Protein AF-A0A4D6KXF4-F1 (afdb_monomer_lite)

Radius of gyration: 44.68 Å; chains: 1; bounding box: 87×18×119 Å

Foldseek 3Di:
DVVVVVVVVVVVVVVVVVVVVVVVVVVVVVVVVVVVVVVVVVVVVVVVVVVVVVVVVVVVVVVVVVVVVVVVVVVVVVVVVVLVVVQVVVVVVCCVVPVPDDCVVPDSQFDADPNDTDHD

Sequence (120 aa):
MEKDRAAELALTKAQLSAAKEEVARLSSEIDGLQGLKAKLKERGERITQLVAELQKVKEEFAEKEKSWLALEEKLANKVASTYGVGFEAALEQVRLLCPTADVSAADARKIIHDGRLVEE

Structure (mmCIF, N/CA/C/O backbone):
data_AF-A0A4D6KXF4-F1
#
_entry.id   AF-A0A4D6KXF4-F1
#
loop_
_atom_site.group_PDB
_atom_site.id
_atom_site.type_symbol
_atom_site.label_atom_id
_atom_site.label_alt_id
_atom_site.label_comp_id
_atom_site.label_asym_id
_atom_site.label_entity_id
_atom_site.label_seq_id
_atom_site.pdbx_PDB_ins_code
_atom_site.Cartn_x
_atom_site.Cartn_y
_atom_site.Cartn_z
_atom_site.occupancy
_atom_site.B_iso_or_equiv
_atom_site.auth_seq_id
_atom_site.auth_comp_id
_atom_site.auth_asym_id
_atom_site.auth_atom_id
_atom_site.pdbx_PDB_model_num
ATOM 1 N N . MET A 1 1 ? 43.286 -2.021 -71.484 1.00 63.75 1 MET A N 1
ATOM 2 C CA . MET A 1 1 ? 44.268 -1.431 -70.542 1.00 63.75 1 MET A CA 1
ATOM 3 C C . MET A 1 1 ? 43.731 -0.157 -69.885 1.00 63.75 1 MET A C 1
ATOM 5 O O . MET A 1 1 ? 43.367 -0.236 -68.724 1.00 63.75 1 MET A O 1
ATOM 9 N N . GLU A 1 2 ? 43.619 0.998 -70.560 1.00 75.50 2 GLU A N 1
ATOM 10 C CA . GLU A 1 2 ? 43.099 2.226 -69.902 1.00 75.50 2 GLU A CA 1
ATOM 11 C C . GLU A 1 2 ? 41.593 2.188 -69.601 1.00 75.50 2 GLU A C 1
ATOM 13 O O . GLU A 1 2 ? 41.165 2.594 -68.523 1.00 75.50 2 GLU A O 1
ATOM 18 N N . LYS A 1 3 ? 40.789 1.646 -70.524 1.00 78.50 3 LYS A N 1
ATOM 19 C CA . LYS A 1 3 ? 39.333 1.513 -70.352 1.00 78.50 3 LYS A CA 1
ATOM 20 C C . LYS A 1 3 ? 38.958 0.604 -69.173 1.00 78.50 3 LYS A C 1
ATOM 22 O O . LYS A 1 3 ? 38.020 0.910 -68.445 1.00 78.50 3 LYS A O 1
ATOM 27 N N . ASP A 1 4 ? 39.726 -0.462 -68.961 1.00 84.19 4 ASP A N 1
ATOM 28 C CA . ASP A 1 4 ? 39.502 -1.418 -67.869 1.00 84.19 4 ASP A CA 1
ATOM 29 C C . ASP A 1 4 ? 39.835 -0.785 -66.508 1.00 84.19 4 ASP A C 1
ATOM 31 O O . ASP A 1 4 ? 39.050 -0.889 -65.570 1.00 84.19 4 ASP A O 1
ATOM 35 N N . ARG A 1 5 ? 40.921 0.002 -66.430 1.00 87.62 5 ARG A N 1
ATOM 36 C CA . ARG A 1 5 ? 41.274 0.780 -65.226 1.00 87.62 5 ARG A CA 1
ATOM 37 C C . ARG A 1 5 ? 40.220 1.830 -64.869 1.00 87.62 5 ARG A C 1
ATOM 39 O O . ARG A 1 5 ? 39.937 2.045 -63.694 1.00 87.62 5 ARG A O 1
ATOM 46 N N . ALA A 1 6 ? 39.629 2.487 -65.868 1.00 89.38 6 ALA A N 1
ATOM 47 C CA . ALA A 1 6 ? 38.557 3.455 -65.639 1.00 89.38 6 ALA A CA 1
ATOM 48 C C . ALA A 1 6 ? 37.282 2.785 -65.090 1.00 89.38 6 ALA A C 1
ATOM 50 O O . ALA A 1 6 ? 36.625 3.348 -64.213 1.00 89.38 6 ALA A O 1
ATOM 51 N N . ALA A 1 7 ? 36.958 1.578 -65.564 1.00 90.88 7 ALA A N 1
ATOM 52 C CA . ALA A 1 7 ? 35.825 0.799 -65.069 1.00 90.88 7 ALA A CA 1
ATOM 53 C C . ALA A 1 7 ? 36.036 0.327 -63.618 1.00 90.88 7 ALA A C 1
ATOM 55 O O . ALA A 1 7 ? 35.133 0.466 -62.793 1.00 90.88 7 ALA A O 1
ATOM 56 N N . GLU A 1 8 ? 37.236 -0.149 -63.274 1.00 93.56 8 GLU A N 1
ATOM 57 C CA . GLU A 1 8 ? 37.594 -0.518 -61.896 1.00 93.56 8 GLU A CA 1
ATOM 58 C C . GLU A 1 8 ? 37.551 0.685 -60.942 1.00 93.56 8 GLU A C 1
ATOM 60 O O . GLU A 1 8 ? 37.016 0.597 -59.832 1.00 93.56 8 GLU A O 1
ATOM 65 N N . LEU A 1 9 ? 38.048 1.847 -61.377 1.00 93.62 9 LEU A N 1
ATOM 66 C CA . LEU A 1 9 ? 37.986 3.077 -60.586 1.00 93.62 9 LEU A CA 1
ATOM 67 C C . LEU A 1 9 ? 36.536 3.541 -60.357 1.00 93.62 9 LEU A C 1
ATOM 69 O O . LEU A 1 9 ? 36.186 3.989 -59.265 1.00 93.62 9 LEU A O 1
ATOM 73 N N . ALA A 1 10 ? 35.673 3.423 -61.368 1.00 93.69 10 ALA A N 1
ATOM 74 C CA . ALA A 1 10 ? 34.256 3.756 -61.236 1.00 93.69 10 ALA A CA 1
ATOM 75 C C . ALA A 1 10 ? 33.533 2.807 -60.265 1.00 93.69 10 ALA A C 1
ATOM 77 O O . ALA A 1 10 ? 32.774 3.268 -59.409 1.00 93.69 10 ALA A O 1
ATOM 78 N N . LEU A 1 11 ? 33.811 1.502 -60.349 1.00 95.06 11 LEU A N 1
ATOM 79 C CA . LEU A 1 11 ? 33.242 0.491 -59.458 1.00 95.06 11 LEU A CA 1
ATOM 80 C C . LEU A 1 11 ? 33.661 0.717 -58.000 1.00 95.06 11 LEU A C 1
ATOM 82 O O . LEU A 1 11 ? 32.810 0.758 -57.114 1.00 95.06 11 LEU A O 1
ATOM 86 N N . THR A 1 12 ? 34.955 0.926 -57.752 1.00 95.69 12 THR A N 1
ATOM 87 C CA . THR A 1 12 ? 35.475 1.188 -56.399 1.00 95.69 12 THR A CA 1
ATOM 88 C C . THR A 1 12 ? 34.917 2.483 -55.812 1.00 95.69 12 THR A C 1
ATOM 90 O O . THR A 1 12 ? 34.580 2.530 -54.629 1.00 95.69 12 THR A O 1
ATOM 93 N N . LYS A 1 13 ? 34.730 3.526 -56.630 1.00 95.75 13 LYS A N 1
ATOM 94 C CA . LYS A 1 13 ? 34.088 4.775 -56.198 1.00 95.75 13 LYS A CA 1
ATOM 95 C C . LYS A 1 13 ? 32.618 4.573 -55.818 1.00 95.75 13 LYS A C 1
ATOM 97 O O . LYS A 1 13 ? 32.179 5.131 -54.813 1.00 95.75 13 LYS A O 1
ATOM 102 N N . ALA A 1 14 ? 31.872 3.773 -56.581 1.00 96.31 14 ALA A N 1
ATOM 103 C CA . ALA A 1 14 ? 30.483 3.440 -56.264 1.00 96.31 14 ALA A CA 1
ATOM 104 C C . ALA A 1 14 ? 30.379 2.626 -54.964 1.00 96.31 14 ALA A C 1
ATOM 106 O O . ALA A 1 14 ? 29.585 2.965 -54.088 1.00 96.31 14 ALA A O 1
ATOM 107 N N . GLN A 1 15 ? 31.240 1.618 -54.795 1.00 97.00 15 GLN A N 1
ATOM 108 C CA . GLN A 1 15 ? 31.323 0.823 -53.565 1.00 97.00 15 GLN A CA 1
ATOM 109 C C . GLN A 1 15 ? 31.676 1.684 -52.347 1.00 97.00 15 GLN A C 1
ATOM 111 O O . GLN A 1 15 ? 31.056 1.545 -51.296 1.00 97.00 15 GLN A O 1
ATOM 116 N N . LEU A 1 16 ? 32.624 2.616 -52.490 1.00 96.62 16 LEU A N 1
ATOM 117 C CA . LEU A 1 16 ? 32.981 3.551 -51.425 1.00 96.62 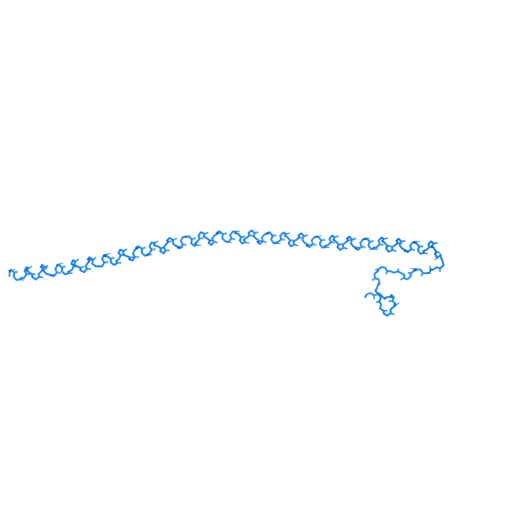16 LEU A CA 1
ATOM 118 C C . LEU A 1 16 ? 31.815 4.479 -51.054 1.00 96.62 16 LEU A C 1
ATOM 120 O O . LEU A 1 16 ? 31.644 4.787 -49.877 1.00 96.62 16 LEU A O 1
ATOM 124 N N . SER A 1 17 ? 31.021 4.930 -52.032 1.00 96.88 17 SER A N 1
ATOM 125 C CA . SER A 1 17 ? 29.826 5.744 -51.771 1.00 96.88 17 SER A CA 1
ATOM 126 C C . SER A 1 17 ? 28.785 4.962 -50.972 1.00 96.88 17 SER A C 1
ATOM 128 O O . SER A 1 17 ? 28.355 5.427 -49.920 1.00 96.88 17 SER A O 1
ATOM 130 N N . ALA A 1 18 ? 28.460 3.742 -51.411 1.00 97.44 18 ALA A N 1
ATOM 131 C CA . ALA A 1 18 ? 27.505 2.875 -50.723 1.00 97.44 18 ALA A CA 1
ATOM 132 C C . ALA A 1 18 ? 27.962 2.531 -49.295 1.00 97.44 18 ALA A C 1
ATOM 134 O O . ALA A 1 18 ? 27.178 2.599 -48.352 1.00 97.44 18 ALA A O 1
ATOM 135 N N . ALA A 1 19 ? 29.252 2.232 -49.109 1.00 97.50 19 ALA A N 1
ATOM 136 C CA . ALA A 1 19 ? 29.810 1.969 -47.786 1.00 97.50 19 ALA A CA 1
ATOM 137 C C . ALA A 1 19 ? 29.709 3.191 -46.856 1.00 97.50 19 ALA A C 1
ATOM 139 O O . ALA A 1 19 ? 29.426 3.037 -45.672 1.00 97.50 19 ALA A O 1
ATOM 140 N N . LYS A 1 20 ? 29.911 4.411 -47.373 1.00 97.56 20 LYS A N 1
ATOM 141 C CA . LYS A 1 20 ? 29.765 5.645 -46.581 1.00 97.56 20 LYS A CA 1
ATOM 142 C C . LYS A 1 20 ? 28.322 5.890 -46.147 1.00 97.56 20 LYS A C 1
ATOM 144 O O . LYS A 1 20 ? 28.104 6.286 -45.005 1.00 97.56 20 LYS A O 1
ATOM 149 N N . GLU A 1 21 ? 27.362 5.657 -47.037 1.00 97.94 21 GLU A N 1
ATOM 150 C CA . GLU A 1 21 ? 25.934 5.774 -46.721 1.00 97.94 21 GLU A CA 1
ATOM 151 C C . GLU A 1 21 ? 25.520 4.763 -45.647 1.00 97.94 21 GLU A C 1
ATOM 153 O O . GLU A 1 21 ? 24.856 5.128 -44.678 1.00 97.94 21 GLU A O 1
ATOM 158 N N . GLU A 1 22 ? 25.990 3.521 -45.759 1.00 97.75 22 GLU A N 1
ATOM 159 C CA . GLU A 1 22 ? 25.702 2.479 -44.775 1.00 97.75 22 GLU A CA 1
ATOM 160 C C . GLU A 1 22 ? 26.343 2.769 -43.412 1.00 97.75 22 GLU A C 1
ATOM 162 O O . GLU A 1 22 ? 25.701 2.595 -42.377 1.00 97.75 22 GLU A O 1
ATOM 167 N N . VAL A 1 23 ? 27.577 3.288 -43.387 1.00 98.12 23 VAL A N 1
ATOM 168 C CA . VAL A 1 23 ? 28.213 3.751 -42.143 1.00 98.12 23 VAL A CA 1
ATOM 169 C C . VAL A 1 23 ? 27.389 4.865 -41.499 1.00 98.12 23 VAL A C 1
ATOM 171 O O . VAL A 1 23 ? 27.127 4.796 -40.303 1.00 98.12 23 VAL A O 1
ATOM 174 N N . ALA A 1 24 ? 26.928 5.854 -42.270 1.00 98.00 24 ALA A N 1
ATOM 175 C CA . ALA A 1 24 ? 26.092 6.930 -41.738 1.00 98.00 24 ALA A CA 1
ATOM 176 C C . ALA A 1 24 ? 24.760 6.402 -41.172 1.00 98.00 24 ALA A C 1
ATOM 178 O O . ALA A 1 24 ? 24.338 6.818 -40.090 1.00 98.00 24 ALA A O 1
ATOM 179 N N . ARG A 1 25 ? 24.127 5.446 -41.865 1.00 98.31 25 ARG A N 1
ATOM 180 C CA . ARG A 1 25 ? 22.899 4.785 -41.409 1.00 98.31 25 ARG A CA 1
ATOM 181 C C . ARG A 1 25 ? 23.117 4.040 -40.091 1.00 98.31 25 ARG A C 1
ATOM 183 O O . ARG A 1 25 ? 22.368 4.253 -39.140 1.00 98.31 25 ARG A O 1
ATOM 190 N N . LEU A 1 26 ? 24.154 3.205 -40.023 1.00 98.19 26 LEU A N 1
ATOM 191 C CA . LEU A 1 26 ? 24.490 2.429 -38.830 1.00 98.19 26 LEU A CA 1
ATOM 192 C C . LEU A 1 26 ? 24.891 3.327 -37.656 1.00 98.19 26 LEU A C 1
ATOM 194 O O . LEU A 1 26 ? 24.496 3.050 -36.527 1.00 98.19 26 LEU A O 1
ATOM 198 N N . SER A 1 27 ? 25.614 4.424 -37.897 1.00 98.12 27 SER A N 1
ATOM 199 C CA . SER A 1 27 ? 25.918 5.416 -36.858 1.00 98.12 27 SER A CA 1
ATOM 200 C C . SER A 1 27 ? 24.642 6.012 -36.261 1.00 98.12 27 SER A C 1
ATOM 202 O O . SER A 1 27 ? 24.494 6.024 -35.042 1.00 98.12 27 SER A O 1
ATOM 204 N N . SER A 1 28 ? 23.677 6.408 -37.099 1.00 97.69 28 SER A N 1
ATOM 205 C CA . SER A 1 28 ? 22.390 6.917 -36.609 1.00 97.69 28 SER A CA 1
ATOM 206 C C . SER A 1 28 ? 21.596 5.864 -35.828 1.00 97.69 28 SER A C 1
ATOM 208 O O . SER A 1 28 ? 20.906 6.202 -34.865 1.00 97.69 28 SER A O 1
ATOM 210 N N . GLU A 1 29 ? 21.661 4.597 -36.238 1.00 98.25 29 GLU A N 1
ATOM 211 C CA . GLU A 1 29 ? 20.993 3.494 -35.543 1.00 98.25 29 GLU A CA 1
ATOM 212 C C . GLU A 1 29 ? 21.633 3.228 -34.170 1.00 98.25 29 GLU A C 1
ATOM 214 O O . GLU A 1 29 ? 20.921 3.071 -33.175 1.00 98.25 29 GLU A O 1
ATOM 219 N N . ILE A 1 30 ? 22.967 3.268 -34.086 1.00 98.31 30 ILE A N 1
ATOM 220 C CA . ILE A 1 30 ? 23.718 3.156 -32.829 1.00 98.31 30 ILE A CA 1
ATOM 221 C C . ILE A 1 30 ? 23.323 4.273 -31.859 1.00 98.31 30 ILE A C 1
ATOM 223 O O . ILE A 1 30 ? 23.035 3.982 -30.696 1.00 98.31 30 ILE A O 1
ATOM 227 N N . ASP A 1 31 ? 23.251 5.521 -32.323 1.00 98.12 31 ASP A N 1
ATOM 228 C CA . ASP A 1 31 ? 22.844 6.656 -31.487 1.00 98.12 31 ASP A CA 1
ATOM 229 C C . ASP A 1 31 ? 21.409 6.475 -30.959 1.00 98.12 31 ASP A C 1
ATOM 231 O O . ASP A 1 31 ? 21.129 6.685 -29.772 1.00 98.12 31 ASP A O 1
ATOM 235 N N . GLY A 1 32 ? 20.500 5.987 -31.811 1.00 98.38 32 GLY A N 1
ATOM 236 C CA . GLY A 1 32 ? 19.132 5.642 -31.421 1.00 98.38 32 GLY A CA 1
ATOM 237 C C . GLY A 1 32 ? 19.077 4.558 -30.338 1.00 98.38 32 GLY A C 1
ATOM 238 O O . GLY A 1 32 ? 18.377 4.710 -29.330 1.00 98.38 32 GLY A O 1
ATOM 239 N N . LEU A 1 33 ? 19.855 3.484 -30.499 1.00 98.38 33 LEU A N 1
ATOM 240 C CA . LEU A 1 33 ? 19.944 2.390 -29.528 1.00 98.38 33 LEU A CA 1
ATOM 241 C C . LEU A 1 33 ? 20.542 2.847 -28.192 1.00 98.38 33 LEU A C 1
ATOM 243 O O . LEU A 1 33 ? 20.063 2.438 -27.131 1.00 98.38 33 LEU A O 1
ATOM 247 N N . GLN A 1 34 ? 21.546 3.725 -28.214 1.00 98.38 34 GLN A N 1
ATOM 248 C CA . GLN A 1 34 ? 22.103 4.321 -26.998 1.00 98.38 34 GLN A CA 1
ATOM 249 C C . GLN A 1 34 ? 21.058 5.163 -26.254 1.00 98.38 34 GLN A C 1
ATOM 251 O O . GLN A 1 34 ? 20.930 5.042 -25.031 1.00 98.38 34 GLN A O 1
ATOM 256 N N . GLY A 1 35 ? 20.249 5.942 -26.980 1.00 98.44 35 GLY A N 1
ATOM 257 C CA . GLY A 1 35 ? 19.136 6.699 -26.404 1.00 98.44 35 GLY A CA 1
ATOM 258 C C . GLY A 1 35 ? 18.078 5.804 -25.748 1.00 98.44 35 GLY A C 1
ATOM 259 O O . GLY A 1 35 ? 17.615 6.087 -24.640 1.00 98.44 35 GLY A O 1
ATOM 260 N N . LEU A 1 36 ? 17.718 4.687 -26.388 1.00 98.31 36 LEU A N 1
ATOM 261 C CA . LEU A 1 36 ? 16.797 3.704 -25.806 1.00 98.31 36 LEU A CA 1
ATOM 262 C C . LEU A 1 36 ? 17.383 3.031 -24.560 1.00 98.31 36 LEU A C 1
ATOM 264 O O . LEU A 1 36 ? 16.678 2.878 -23.561 1.00 98.31 36 LEU A O 1
ATOM 268 N N . LYS A 1 37 ? 18.675 2.686 -24.579 1.00 98.38 37 LYS A N 1
ATOM 269 C CA . LYS A 1 37 ? 19.379 2.110 -23.426 1.00 98.38 37 LYS A CA 1
ATOM 270 C C . LYS A 1 37 ? 19.357 3.051 -22.218 1.00 98.38 37 LYS A C 1
ATOM 272 O O . LYS A 1 37 ? 19.113 2.595 -21.102 1.00 98.38 37 LYS A O 1
ATOM 277 N N . ALA A 1 38 ? 19.565 4.351 -22.433 1.00 98.44 38 ALA A N 1
ATOM 278 C CA . ALA A 1 38 ? 19.492 5.353 -21.370 1.00 98.44 38 ALA A CA 1
ATOM 279 C C . ALA A 1 38 ? 18.082 5.436 -20.760 1.00 98.44 38 ALA A C 1
ATOM 281 O O . ALA A 1 38 ? 17.932 5.332 -19.543 1.00 98.44 38 ALA A O 1
ATOM 282 N N . LYS A 1 39 ? 17.042 5.512 -21.603 1.00 98.44 39 LYS A N 1
ATOM 283 C CA . LYS A 1 39 ? 15.638 5.529 -21.152 1.00 98.44 39 LYS A CA 1
ATOM 284 C C . LYS A 1 39 ? 15.249 4.263 -20.391 1.00 98.44 39 LYS A C 1
ATOM 286 O O . LYS A 1 39 ? 14.487 4.334 -19.429 1.00 98.44 39 LYS A O 1
ATOM 291 N N . LEU A 1 40 ? 15.745 3.100 -20.814 1.00 98.44 40 LEU A N 1
ATOM 292 C CA . LEU A 1 40 ? 15.483 1.837 -20.125 1.00 98.44 40 LEU A CA 1
ATOM 293 C C . LEU A 1 40 ? 16.094 1.836 -18.719 1.00 98.44 40 LEU A C 1
ATOM 295 O O . LEU A 1 40 ? 15.435 1.410 -17.773 1.00 98.44 40 LEU A O 1
ATOM 299 N N . LYS A 1 41 ? 17.319 2.354 -18.579 1.00 98.44 41 LYS A N 1
ATOM 300 C CA . LYS A 1 41 ? 17.992 2.484 -17.283 1.00 98.44 41 LYS A CA 1
ATOM 301 C C . LYS A 1 41 ? 17.215 3.406 -16.339 1.00 98.44 41 LYS A C 1
ATOM 303 O O . LYS A 1 41 ? 16.889 2.991 -15.233 1.00 98.44 41 LYS A O 1
ATOM 308 N N . GLU A 1 42 ? 16.849 4.598 -16.808 1.00 98.50 42 GLU A N 1
ATOM 309 C CA . GLU A 1 42 ? 16.061 5.573 -16.038 1.00 98.50 42 GLU A CA 1
ATOM 310 C C . GLU A 1 42 ? 14.721 4.979 -15.575 1.00 98.50 42 GLU A C 1
ATOM 312 O O . GLU A 1 42 ? 14.343 5.076 -14.407 1.00 98.50 42 GLU A O 1
ATOM 317 N N . ARG A 1 43 ? 14.006 4.290 -16.474 1.00 98.38 43 ARG A N 1
ATOM 318 C CA . ARG A 1 43 ? 12.748 3.619 -16.122 1.00 98.38 43 ARG A CA 1
ATOM 319 C C . ARG A 1 43 ? 12.952 2.496 -15.108 1.00 98.38 43 ARG A C 1
ATOM 321 O O . ARG A 1 43 ? 12.119 2.348 -14.219 1.00 98.38 43 ARG A O 1
ATOM 328 N N . GLY A 1 44 ? 14.034 1.725 -15.214 1.00 98.56 44 GLY A N 1
ATOM 329 C CA . GLY A 1 44 ? 14.375 0.678 -14.247 1.00 98.56 44 GLY A CA 1
ATOM 330 C C . GLY A 1 44 ? 14.646 1.232 -12.845 1.00 98.56 44 GLY A C 1
ATOM 331 O O . GLY A 1 44 ? 14.138 0.700 -11.855 1.00 98.56 44 GLY A O 1
ATOM 33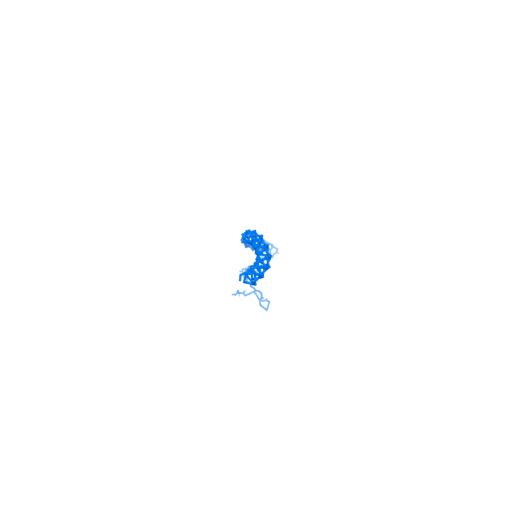2 N N . GLU A 1 45 ? 15.374 2.346 -12.756 1.00 98.50 45 GLU A N 1
ATOM 333 C CA . GLU A 1 45 ? 15.601 3.070 -11.500 1.00 98.50 45 GLU A CA 1
ATOM 334 C C . GLU A 1 45 ? 14.276 3.581 -10.916 1.00 98.50 45 GLU A C 1
ATOM 336 O O . GLU A 1 45 ? 13.984 3.354 -9.738 1.00 98.50 45 GLU A O 1
ATOM 341 N N . ARG A 1 46 ? 13.409 4.168 -11.754 1.00 98.50 46 ARG A N 1
ATOM 342 C CA . ARG A 1 46 ? 12.091 4.648 -11.321 1.00 98.50 46 ARG A CA 1
ATOM 343 C C . ARG A 1 46 ? 11.182 3.524 -10.825 1.00 98.50 46 ARG A C 1
ATOM 345 O O . ARG A 1 46 ? 10.496 3.707 -9.823 1.00 98.50 46 ARG A O 1
ATOM 352 N N . ILE A 1 47 ? 11.179 2.370 -11.492 1.00 98.62 47 ILE A N 1
ATOM 353 C CA . ILE A 1 47 ? 10.428 1.187 -11.048 1.00 98.62 47 ILE A CA 1
ATOM 354 C C . ILE A 1 47 ? 10.928 0.734 -9.676 1.00 98.62 47 ILE A C 1
ATOM 356 O O . ILE A 1 47 ? 10.120 0.495 -8.785 1.00 98.62 47 ILE A O 1
ATOM 360 N N . THR A 1 48 ? 12.246 0.666 -9.485 1.00 98.50 48 THR A N 1
ATOM 361 C CA . THR A 1 48 ? 12.846 0.251 -8.208 1.00 98.50 48 THR A CA 1
ATOM 362 C C . THR A 1 48 ? 12.436 1.189 -7.071 1.00 98.50 48 THR A C 1
ATOM 364 O O . THR A 1 48 ? 12.045 0.728 -5.999 1.00 98.50 48 THR A O 1
ATOM 367 N N . GLN A 1 49 ? 12.446 2.502 -7.322 1.00 98.50 49 GLN A N 1
ATOM 368 C CA . GLN A 1 49 ? 11.968 3.501 -6.367 1.00 98.50 49 GLN A CA 1
ATOM 369 C C . GLN A 1 49 ? 10.481 3.311 -6.032 1.00 98.50 49 GLN A C 1
ATOM 371 O O . GLN A 1 49 ? 10.118 3.265 -4.860 1.00 98.50 49 GLN A O 1
ATOM 376 N N . LEU A 1 50 ? 9.624 3.165 -7.046 1.00 98.62 50 LEU A N 1
ATOM 377 C CA . LEU A 1 50 ? 8.183 2.991 -6.845 1.00 98.62 50 LEU A CA 1
ATOM 378 C C . LEU A 1 50 ? 7.853 1.703 -6.083 1.00 98.62 50 LEU A C 1
ATOM 380 O O . LEU A 1 50 ? 6.949 1.703 -5.254 1.00 98.62 50 LEU A O 1
ATOM 384 N N . VAL A 1 51 ? 8.591 0.616 -6.323 1.00 98.62 51 VAL A N 1
ATOM 385 C CA . VAL A 1 51 ? 8.437 -0.638 -5.570 1.00 98.62 51 VAL A CA 1
ATOM 386 C C . VAL A 1 51 ? 8.760 -0.430 -4.089 1.00 98.62 51 VAL A C 1
ATOM 388 O O . VAL A 1 51 ? 8.008 -0.897 -3.234 1.00 98.62 51 VAL A O 1
ATOM 391 N N . ALA A 1 52 ? 9.832 0.302 -3.774 1.00 98.50 52 ALA A N 1
ATOM 392 C CA . ALA A 1 52 ? 10.188 0.616 -2.391 1.00 98.50 52 ALA A CA 1
ATOM 393 C C . ALA A 1 52 ? 9.135 1.510 -1.708 1.00 98.50 52 ALA A C 1
ATOM 395 O O . ALA A 1 52 ? 8.751 1.255 -0.567 1.00 98.50 52 ALA A O 1
ATOM 396 N N . GLU A 1 53 ? 8.626 2.524 -2.414 1.00 98.56 53 GLU A N 1
ATOM 397 C CA . GLU A 1 53 ? 7.552 3.393 -1.916 1.00 98.56 53 GLU A CA 1
ATOM 398 C C . GLU A 1 53 ? 6.260 2.603 -1.655 1.00 98.56 53 GLU A C 1
ATOM 400 O O . GLU A 1 53 ? 5.642 2.760 -0.603 1.00 98.56 53 GLU A O 1
ATOM 405 N N . LEU A 1 54 ? 5.882 1.700 -2.564 1.00 98.56 54 LEU A N 1
ATOM 406 C CA . LEU A 1 54 ? 4.695 0.856 -2.415 1.00 98.56 54 LEU A CA 1
ATOM 407 C C . LEU A 1 54 ? 4.824 -0.081 -1.209 1.00 98.56 54 LEU A C 1
ATOM 409 O O . LEU A 1 54 ? 3.879 -0.214 -0.431 1.00 98.56 54 LEU A O 1
ATOM 413 N N . GLN A 1 55 ? 5.999 -0.684 -1.011 1.00 98.50 55 GLN A N 1
ATOM 414 C CA . GLN A 1 55 ? 6.258 -1.539 0.146 1.00 98.50 55 GLN A CA 1
ATOM 415 C C . GLN A 1 55 ? 6.114 -0.767 1.465 1.00 98.50 55 GLN A C 1
ATOM 417 O O . GLN A 1 55 ? 5.439 -1.241 2.378 1.00 98.50 55 GLN A O 1
ATOM 422 N N . LYS A 1 56 ? 6.657 0.453 1.535 1.00 98.50 56 LYS A N 1
ATOM 423 C CA . LYS A 1 56 ? 6.510 1.323 2.707 1.00 98.50 56 LYS A CA 1
ATOM 424 C C . LYS A 1 56 ? 5.043 1.657 2.993 1.00 98.50 56 LYS A C 1
ATOM 426 O O . LYS A 1 56 ? 4.592 1.519 4.125 1.00 98.50 56 LYS A O 1
ATOM 431 N N . VAL A 1 57 ? 4.279 2.045 1.969 1.00 98.50 57 VAL A N 1
ATOM 432 C CA . VAL A 1 57 ? 2.844 2.350 2.122 1.00 98.50 57 VAL A CA 1
ATOM 433 C C . VAL A 1 57 ? 2.064 1.126 2.604 1.00 98.50 57 VAL A C 1
ATOM 435 O O . VAL A 1 57 ? 1.175 1.253 3.444 1.00 98.50 57 VAL A O 1
ATOM 438 N N . LYS A 1 58 ? 2.403 -0.070 2.113 1.00 98.44 58 LYS A N 1
ATOM 439 C CA . LYS A 1 58 ? 1.773 -1.323 2.545 1.00 98.44 58 LYS A CA 1
ATOM 440 C C . LYS A 1 58 ? 2.016 -1.605 4.030 1.00 98.44 58 LYS A C 1
ATOM 442 O O . LYS A 1 58 ? 1.090 -2.006 4.731 1.00 98.44 58 LYS A O 1
ATOM 447 N N . GLU A 1 59 ? 3.238 -1.391 4.506 1.00 98.44 59 GLU A N 1
ATOM 448 C CA . GLU A 1 59 ? 3.596 -1.561 5.919 1.00 98.44 59 GLU A CA 1
ATOM 449 C C . GLU A 1 59 ? 2.892 -0.530 6.809 1.00 98.44 59 GLU A C 1
ATOM 451 O O . GLU A 1 59 ? 2.288 -0.897 7.817 1.00 98.44 59 GLU A O 1
ATOM 456 N N . GLU A 1 60 ? 2.882 0.742 6.401 1.00 98.38 60 GLU A N 1
ATOM 457 C CA . GLU A 1 60 ? 2.163 1.808 7.110 1.00 98.38 60 GLU A CA 1
ATOM 458 C C . GLU A 1 60 ? 0.655 1.540 7.189 1.00 98.38 60 GLU A C 1
ATOM 460 O O . GLU A 1 60 ? 0.028 1.802 8.218 1.00 98.38 60 GLU A O 1
ATOM 465 N N . PHE A 1 61 ? 0.062 1.007 6.117 1.00 98.44 61 PHE A N 1
ATOM 466 C CA . PHE A 1 61 ? -1.349 0.639 6.098 1.00 98.44 61 PHE A CA 1
ATOM 467 C C . PHE A 1 61 ? -1.647 -0.500 7.077 1.00 98.44 61 PHE A C 1
ATOM 469 O O . PHE A 1 61 ? -2.579 -0.382 7.869 1.00 98.44 61 PHE A O 1
ATOM 476 N N . ALA A 1 62 ? -0.832 -1.559 7.078 1.00 98.38 62 ALA A N 1
ATOM 477 C CA . ALA A 1 62 ? -1.011 -2.694 7.982 1.00 98.38 62 ALA A CA 1
ATOM 478 C C . ALA A 1 62 ? -0.887 -2.287 9.462 1.00 98.38 62 ALA A C 1
ATOM 480 O O . ALA A 1 62 ? -1.627 -2.781 10.312 1.00 98.38 62 ALA A O 1
ATOM 481 N N . GLU A 1 63 ? 0.023 -1.365 9.783 1.00 98.38 63 GLU A N 1
ATOM 482 C CA . GLU A 1 63 ? 0.164 -0.844 11.146 1.00 98.38 63 GLU A CA 1
ATOM 483 C C . GLU A 1 63 ? -1.029 0.035 11.548 1.00 98.38 63 GLU A C 1
ATOM 485 O O . GLU A 1 63 ? -1.570 -0.086 12.653 1.00 98.38 63 GLU A O 1
ATOM 490 N N . LYS A 1 64 ? -1.512 0.880 10.629 1.00 98.31 64 LYS A N 1
ATOM 491 C CA . LYS A 1 64 ? -2.730 1.664 10.859 1.00 98.31 64 LYS A CA 1
ATOM 492 C C . LYS A 1 64 ? -3.945 0.772 11.072 1.00 98.31 64 LYS A C 1
ATOM 494 O O . LYS A 1 64 ? -4.702 1.029 11.996 1.00 98.31 64 LYS A O 1
ATOM 499 N N . GLU A 1 65 ? -4.115 -0.276 10.279 1.00 98.44 65 GLU A N 1
ATOM 500 C CA . GLU A 1 65 ? -5.222 -1.223 10.427 1.00 98.44 65 GLU A CA 1
ATOM 501 C C . GLU A 1 65 ? -5.221 -1.879 11.815 1.00 98.44 65 GLU A C 1
ATOM 503 O O . GLU A 1 65 ? -6.231 -1.846 12.517 1.00 98.44 65 GLU A O 1
ATOM 508 N N . LYS A 1 66 ? -4.062 -2.371 12.274 1.00 98.19 66 LYS A N 1
ATOM 509 C CA . LYS A 1 66 ? -3.920 -2.928 13.628 1.00 98.19 66 LYS A CA 1
ATOM 510 C C . LYS A 1 66 ? -4.250 -1.912 14.718 1.00 98.19 66 LYS A C 1
ATOM 512 O O . LYS A 1 66 ? -4.964 -2.240 15.663 1.00 98.19 66 LYS A O 1
ATOM 517 N N . SER A 1 67 ? -3.736 -0.687 14.602 1.00 98.25 67 SER A N 1
ATOM 518 C CA . SER A 1 67 ? -4.003 0.355 15.601 1.00 98.25 67 SER A CA 1
ATOM 519 C C . SER A 1 67 ? -5.474 0.782 15.629 1.00 98.25 67 SER A C 1
ATOM 521 O O . SER A 1 67 ? -6.001 1.042 16.711 1.00 98.25 67 SER A O 1
ATOM 523 N N . TRP A 1 68 ? -6.157 0.792 14.480 1.00 98.31 68 TRP A N 1
ATOM 524 C CA . TRP A 1 68 ? -7.594 1.051 14.402 1.00 98.31 68 TRP A CA 1
ATOM 525 C C . TRP A 1 68 ? -8.419 -0.039 15.078 1.00 98.31 68 TRP A C 1
ATOM 527 O O . TRP A 1 68 ? -9.265 0.299 15.900 1.00 98.31 68 TRP A O 1
ATOM 537 N N . LEU A 1 69 ? -8.129 -1.315 14.812 1.00 97.94 69 LEU A N 1
ATOM 538 C CA . LEU A 1 69 ? -8.810 -2.438 15.469 1.00 97.94 69 LEU A CA 1
ATOM 539 C C . LEU A 1 69 ? -8.616 -2.405 16.991 1.00 97.94 69 LEU A C 1
ATOM 541 O O . LEU A 1 69 ? -9.572 -2.544 17.751 1.00 97.94 69 LEU A O 1
ATOM 545 N N . ALA A 1 70 ? -7.391 -2.140 17.453 1.00 98.00 70 ALA A N 1
ATOM 546 C CA . ALA A 1 70 ? -7.108 -2.012 18.881 1.00 98.00 70 ALA A CA 1
ATOM 547 C C . ALA A 1 70 ? -7.840 -0.816 19.519 1.00 98.00 70 ALA A C 1
ATOM 549 O O . ALA A 1 70 ? -8.285 -0.881 20.668 1.00 98.00 70 ALA A O 1
ATOM 550 N N . LEU A 1 71 ? -7.964 0.299 18.791 1.00 98.06 71 LEU A N 1
ATOM 551 C CA . LEU A 1 71 ? -8.709 1.465 19.258 1.00 98.06 71 LEU A CA 1
ATOM 552 C C . LEU A 1 71 ? -10.214 1.189 19.311 1.00 98.06 71 LEU A C 1
ATOM 554 O O . LEU A 1 71 ? -10.857 1.582 20.283 1.00 98.06 71 LEU A O 1
ATOM 558 N N . GLU A 1 72 ? -10.761 0.515 18.304 1.00 97.94 72 GLU A N 1
ATOM 559 C CA . GLU A 1 72 ? -12.160 0.098 18.253 1.00 97.94 72 GLU A CA 1
ATOM 560 C C . GLU A 1 72 ? -12.508 -0.795 19.447 1.00 97.94 72 GLU A C 1
ATOM 562 O O . GLU A 1 72 ? -13.421 -0.466 20.205 1.00 97.94 72 GLU A O 1
ATOM 567 N N . GLU A 1 73 ? -11.719 -1.842 19.698 1.00 97.12 73 GLU A N 1
ATOM 568 C CA . GLU A 1 73 ? -11.900 -2.728 20.852 1.00 97.12 73 GLU A CA 1
ATOM 569 C C . GLU A 1 73 ? -11.824 -1.951 22.175 1.00 97.12 73 GLU A C 1
ATOM 571 O O . GLU A 1 73 ? -12.677 -2.093 23.056 1.00 97.12 73 GLU A O 1
ATOM 576 N N . LYS A 1 74 ? -10.832 -1.064 22.317 1.00 97.56 74 LYS A N 1
ATOM 577 C CA . LYS A 1 74 ? -10.688 -0.221 23.510 1.00 97.56 74 LYS A CA 1
ATOM 578 C C . LYS A 1 74 ? -11.910 0.672 23.730 1.00 97.56 74 LYS A C 1
ATOM 580 O O . LYS A 1 74 ? -12.331 0.854 24.875 1.00 97.56 74 LYS A O 1
ATOM 585 N N . LEU A 1 75 ? -12.455 1.264 22.669 1.00 97.31 75 LEU A N 1
ATOM 586 C CA . LEU A 1 75 ? -13.638 2.117 22.751 1.00 97.31 75 LEU A CA 1
ATOM 587 C C . LEU A 1 75 ? -14.890 1.299 23.073 1.00 97.31 75 LEU A C 1
ATOM 589 O O . LEU A 1 75 ? -15.632 1.704 23.965 1.00 97.31 75 LEU A O 1
ATOM 593 N N . ALA A 1 76 ? -15.080 0.141 22.440 1.00 96.06 76 ALA A N 1
ATOM 594 C CA . ALA A 1 76 ? -16.182 -0.773 22.731 1.00 96.06 76 ALA A CA 1
ATOM 595 C C . ALA A 1 76 ? -16.170 -1.211 24.204 1.00 96.06 76 ALA A C 1
ATOM 597 O O . ALA A 1 76 ? -17.164 -1.046 24.913 1.00 96.06 76 ALA A O 1
ATOM 598 N N . ASN A 1 77 ? -15.010 -1.641 24.709 1.00 95.56 77 ASN A N 1
ATOM 599 C CA . ASN A 1 77 ? -14.832 -2.019 26.112 1.00 95.56 77 ASN A CA 1
ATOM 600 C C . ASN A 1 77 ? -15.094 -0.846 27.065 1.00 95.56 77 ASN A C 1
ATOM 602 O O . ASN A 1 77 ? -15.738 -1.011 28.102 1.00 95.56 77 ASN A O 1
ATOM 606 N N . LYS A 1 78 ? -14.635 0.363 26.714 1.00 96.19 78 LYS A N 1
ATOM 607 C CA . LYS A 1 78 ? -14.889 1.563 27.520 1.00 96.19 78 LYS A CA 1
ATOM 608 C C . LYS A 1 78 ? -16.377 1.911 27.565 1.00 96.19 78 LYS A C 1
ATOM 610 O O . LYS A 1 78 ? -16.872 2.252 28.640 1.00 96.19 78 LYS A O 1
ATOM 615 N N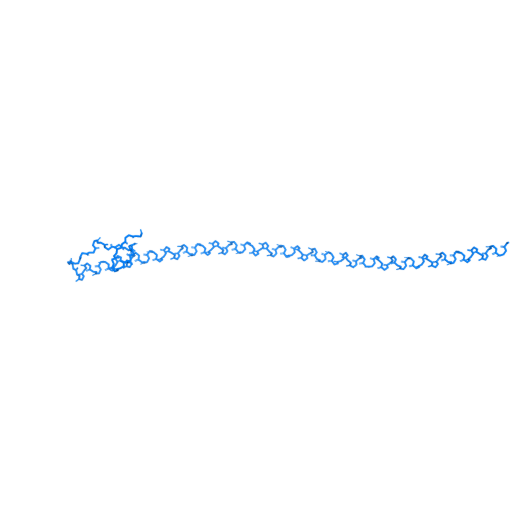 . VAL A 1 79 ? -17.079 1.837 26.436 1.00 95.19 79 VAL A N 1
ATOM 616 C CA . VAL A 1 79 ? -18.525 2.094 26.361 1.00 95.19 79 VAL A CA 1
ATOM 617 C C . VAL A 1 79 ? -19.285 1.062 27.187 1.00 95.19 79 VAL A C 1
ATOM 619 O O . VAL A 1 79 ? -20.052 1.459 28.060 1.00 95.19 79 VAL A O 1
ATOM 622 N N . ALA A 1 80 ? -19.008 -0.231 26.998 1.00 90.81 80 ALA A N 1
ATOM 623 C CA . ALA A 1 80 ? -19.649 -1.307 27.751 1.00 90.81 80 ALA A CA 1
ATOM 624 C C . ALA A 1 80 ? -19.419 -1.167 29.266 1.00 90.81 80 ALA A C 1
ATOM 626 O O . ALA A 1 80 ? -20.364 -1.246 30.051 1.00 90.81 80 ALA A O 1
ATOM 627 N N . SER A 1 81 ? -18.181 -0.879 29.684 1.00 92.75 81 SER A N 1
ATOM 628 C CA . SER A 1 81 ? -17.846 -0.670 31.097 1.00 92.75 81 SER A CA 1
ATOM 629 C C . SER A 1 81 ? -18.553 0.553 31.687 1.00 92.75 81 SER A C 1
ATOM 631 O O . SER A 1 81 ? -19.142 0.465 32.763 1.00 92.75 81 SER A O 1
ATOM 633 N N . THR A 1 82 ? -18.540 1.685 30.975 1.00 94.94 82 THR A N 1
ATOM 634 C CA . THR A 1 82 ? -19.177 2.926 31.447 1.00 94.94 82 THR A CA 1
ATOM 635 C C . THR A 1 82 ? -20.690 2.760 31.552 1.00 94.94 82 THR A C 1
ATOM 637 O O . THR A 1 82 ? -21.290 3.201 32.531 1.00 94.94 82 THR A O 1
ATOM 640 N N . TYR A 1 83 ? -21.300 2.096 30.569 1.00 93.38 83 TYR A N 1
ATOM 641 C CA . TYR A 1 83 ? -22.725 1.796 30.569 1.00 93.38 83 TYR A CA 1
ATOM 642 C C . TYR A 1 83 ? -23.108 0.886 31.739 1.00 93.38 83 TYR A C 1
ATOM 644 O O . TYR A 1 83 ? -24.021 1.233 32.482 1.00 93.38 83 TYR A O 1
ATOM 652 N N . GLY A 1 84 ? -22.373 -0.210 31.966 1.00 92.44 84 GLY A N 1
ATOM 653 C CA . GLY A 1 84 ? -22.634 -1.122 33.083 1.00 92.44 84 GLY A CA 1
ATOM 654 C C . GLY A 1 84 ? -22.562 -0.426 34.444 1.00 92.44 84 GLY A C 1
ATOM 655 O O . GLY A 1 84 ? -23.476 -0.556 35.253 1.00 92.44 84 GLY A O 1
ATOM 656 N N . VAL A 1 85 ? -21.530 0.393 34.677 1.00 94.19 85 VAL A N 1
ATOM 657 C CA . VAL A 1 85 ? -21.408 1.174 35.922 1.00 94.19 85 VAL A CA 1
ATOM 658 C C . VAL A 1 85 ? -22.560 2.172 36.076 1.00 94.19 85 VAL A C 1
ATOM 660 O O . VAL A 1 85 ? -23.122 2.298 37.163 1.00 94.19 85 VAL A O 1
ATOM 663 N N . GLY A 1 86 ? -22.925 2.881 35.004 1.00 95.44 86 GLY A N 1
ATOM 664 C CA . GLY A 1 86 ? -24.032 3.839 35.025 1.00 95.44 86 GLY A CA 1
ATOM 665 C C . GLY A 1 86 ? -25.392 3.179 35.259 1.00 95.44 86 GLY A C 1
ATOM 666 O O . GLY A 1 86 ? -26.214 3.720 35.997 1.00 95.44 86 GLY A O 1
ATOM 667 N N . PHE A 1 87 ? -25.610 2.002 34.674 1.00 94.56 87 PHE A N 1
ATOM 668 C CA . PHE A 1 87 ? -26.820 1.208 34.853 1.00 94.56 87 PHE A CA 1
ATOM 669 C C . PHE A 1 87 ? -26.987 0.765 36.310 1.00 94.56 87 PHE A C 1
ATOM 671 O O . 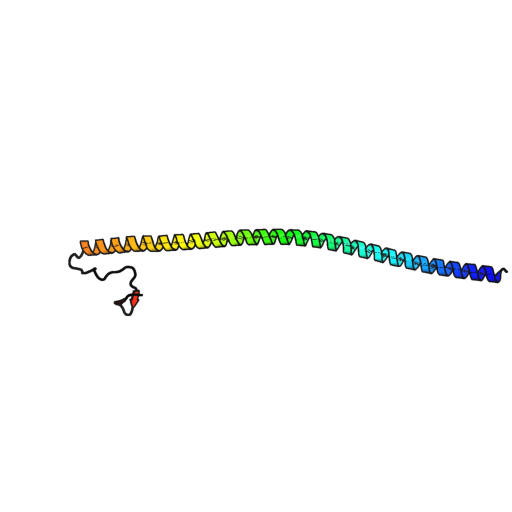PHE A 1 87 ? -28.029 1.028 36.908 1.00 94.56 87 PHE A O 1
ATOM 678 N N . GLU A 1 88 ? -25.943 0.194 36.918 1.00 94.56 88 GLU A N 1
ATOM 679 C CA . GLU A 1 88 ? -25.975 -0.201 38.333 1.00 94.56 88 GLU A CA 1
ATOM 680 C C . GLU A 1 88 ? -26.187 1.002 39.260 1.00 94.56 88 GLU A C 1
ATOM 682 O O . GLU A 1 88 ? -27.011 0.955 40.172 1.00 94.56 88 GLU A O 1
ATOM 687 N N . ALA A 1 89 ? -25.515 2.128 38.993 1.00 95.88 89 ALA A N 1
ATOM 688 C CA . ALA A 1 89 ? -25.719 3.351 39.766 1.00 95.88 89 ALA A CA 1
ATOM 689 C C . ALA A 1 89 ? -27.172 3.855 39.690 1.00 95.88 89 ALA A C 1
ATOM 691 O O . ALA A 1 89 ? -27.717 4.318 40.693 1.00 95.88 89 ALA A O 1
ATOM 692 N N . ALA A 1 90 ? -27.817 3.750 38.524 1.00 95.44 90 ALA A N 1
ATOM 693 C CA . ALA A 1 90 ? -29.224 4.105 38.361 1.00 95.44 90 ALA A CA 1
ATOM 694 C C . ALA A 1 90 ? -30.155 3.138 39.112 1.00 95.44 90 ALA A C 1
ATOM 696 O O . ALA A 1 90 ? -31.103 3.589 39.757 1.00 95.44 90 ALA A O 1
ATOM 697 N N . LEU A 1 91 ? -29.872 1.829 39.092 1.00 94.56 91 LEU A N 1
ATOM 698 C CA . LEU A 1 91 ? -30.629 0.848 39.876 1.00 94.56 91 LEU A CA 1
ATOM 699 C C . LEU A 1 91 ? -30.546 1.133 41.378 1.00 94.56 91 LEU A C 1
ATOM 701 O O . LEU A 1 91 ? -31.571 1.109 42.060 1.00 94.56 91 LEU A O 1
ATOM 705 N N . GLU A 1 92 ? -29.361 1.467 41.888 1.00 94.69 92 GLU A N 1
ATOM 706 C CA . GLU A 1 92 ? -29.185 1.854 43.292 1.00 94.69 92 GLU A CA 1
ATOM 707 C C . GLU A 1 92 ? -29.958 3.131 43.649 1.00 94.69 92 GLU A C 1
ATOM 709 O O . GLU A 1 92 ? -30.593 3.205 44.704 1.00 94.69 92 GLU A O 1
ATOM 714 N N . GLN A 1 93 ? -29.996 4.122 42.753 1.00 96.12 93 GLN A N 1
ATOM 715 C CA . GLN A 1 93 ? -30.817 5.321 42.954 1.00 96.12 93 GLN A CA 1
ATOM 716 C C . GLN A 1 93 ? -32.315 4.994 43.027 1.00 96.12 93 GLN A C 1
ATOM 718 O O . GLN A 1 93 ? -33.011 5.533 43.889 1.00 96.12 93 GLN A O 1
ATOM 723 N N . VAL A 1 94 ? -32.819 4.096 42.172 1.00 95.81 94 VAL A N 1
ATOM 724 C CA . VAL A 1 94 ? -34.224 3.650 42.214 1.00 95.81 94 VAL A CA 1
ATOM 725 C C . VAL A 1 94 ? -34.526 2.917 43.519 1.00 95.81 94 VAL A C 1
ATOM 727 O O . VAL A 1 94 ? -35.533 3.223 44.154 1.00 95.81 94 VAL A O 1
ATOM 730 N N . ARG A 1 95 ? -33.647 2.007 43.959 1.00 93.50 95 ARG A N 1
ATOM 731 C CA . ARG A 1 95 ? -33.793 1.282 45.235 1.00 93.50 95 ARG A CA 1
ATOM 732 C C . ARG A 1 95 ? -33.870 2.237 46.429 1.00 93.50 95 ARG A C 1
ATOM 734 O O . ARG A 1 95 ? -34.655 2.004 47.344 1.00 93.50 95 ARG A O 1
ATOM 741 N N . LEU A 1 96 ? -33.092 3.321 46.408 1.00 95.88 96 LEU A N 1
ATOM 742 C CA . LEU A 1 96 ? -33.093 4.337 47.461 1.00 95.88 96 LEU A CA 1
ATOM 743 C C . LEU A 1 96 ? -34.365 5.201 47.453 1.00 95.88 96 LEU A C 1
ATOM 745 O O . LEU A 1 96 ? -34.941 5.454 48.510 1.00 95.88 96 LEU A O 1
ATOM 749 N N . LEU A 1 97 ? -34.787 5.680 46.279 1.00 96.88 97 LEU A N 1
ATOM 750 C CA . LEU A 1 97 ? -35.911 6.617 46.139 1.00 96.88 97 LEU A CA 1
ATOM 751 C C . LEU A 1 97 ? -37.281 5.925 46.195 1.00 96.88 97 LEU A C 1
ATOM 753 O O . LEU A 1 97 ? -38.247 6.512 46.681 1.00 96.88 97 LEU A O 1
ATOM 757 N N . CYS A 1 98 ? -37.359 4.681 45.720 1.00 95.31 98 CYS A N 1
ATOM 758 C CA . CYS A 1 98 ? -38.578 3.884 45.619 1.00 95.31 98 CYS A CA 1
ATOM 759 C C . CYS A 1 98 ? -38.334 2.451 46.136 1.00 95.31 98 CYS A C 1
ATOM 761 O O . CYS A 1 98 ? -38.295 1.517 45.336 1.00 95.31 98 CYS A O 1
ATOM 763 N N . PRO A 1 99 ? -38.219 2.228 47.460 1.00 92.75 99 PRO A N 1
ATOM 764 C CA . PRO A 1 99 ? -37.815 0.927 48.012 1.00 92.75 99 PRO A CA 1
ATOM 765 C C . PRO A 1 99 ? -38.761 -0.242 47.701 1.00 92.75 99 PRO A C 1
ATOM 767 O O . PRO A 1 99 ? -38.380 -1.400 47.832 1.00 92.75 99 PRO A O 1
ATOM 770 N N . THR A 1 100 ? -40.007 0.046 47.319 1.00 95.50 100 THR A N 1
ATOM 771 C CA . THR A 1 100 ? -41.011 -0.956 46.936 1.00 95.50 100 THR A CA 1
ATOM 772 C C . THR A 1 100 ? -40.990 -1.304 45.446 1.00 95.50 100 THR A C 1
ATOM 774 O O . THR A 1 100 ? -41.739 -2.187 45.030 1.00 95.50 100 THR A O 1
ATOM 777 N N . ALA A 1 101 ? -40.180 -0.619 44.631 1.00 92.56 101 ALA A N 1
ATOM 778 C CA . ALA A 1 101 ? -40.054 -0.916 43.211 1.00 92.56 101 ALA A CA 1
ATOM 779 C C . ALA A 1 101 ? -39.274 -2.223 43.003 1.00 92.56 101 ALA A C 1
ATOM 781 O O . ALA A 1 101 ? -38.136 -2.360 43.454 1.00 92.56 101 ALA A O 1
ATOM 782 N N . ASP A 1 102 ? -39.873 -3.171 42.282 1.00 90.44 102 ASP A N 1
ATOM 783 C CA . ASP A 1 102 ? -39.191 -4.396 41.875 1.00 90.44 102 ASP A CA 1
ATOM 784 C C . ASP A 1 102 ? -38.341 -4.138 40.625 1.00 90.44 102 ASP A C 1
ATOM 786 O O . ASP A 1 102 ? -38.857 -3.945 39.524 1.00 90.44 102 ASP A O 1
ATOM 790 N N . VAL A 1 103 ? -37.022 -4.131 40.810 1.00 88.88 103 VAL A N 1
ATOM 791 C CA . VAL A 1 103 ? -36.032 -4.006 39.731 1.00 88.88 103 VAL A CA 1
ATOM 792 C C . VAL A 1 103 ? -35.317 -5.327 39.440 1.00 88.88 103 VAL A C 1
ATOM 794 O O . VAL A 1 103 ? -34.317 -5.335 38.731 1.00 88.88 103 VAL A O 1
ATOM 797 N N . SER A 1 104 ? -35.801 -6.455 39.971 1.00 87.44 104 SER A N 1
ATOM 798 C CA . SER A 1 104 ? -35.165 -7.769 39.783 1.00 87.44 104 SER A CA 1
ATOM 799 C C . SER A 1 104 ? -35.130 -8.224 38.321 1.00 87.44 104 SER A C 1
ATOM 801 O O . SER A 1 104 ? -34.232 -8.961 37.923 1.00 87.44 104 SER A O 1
ATOM 803 N N . ALA A 1 105 ? -36.082 -7.759 37.509 1.00 86.31 105 ALA A N 1
ATOM 804 C CA . ALA A 1 105 ? -36.140 -8.055 36.082 1.00 86.31 105 ALA A CA 1
ATOM 805 C C . ALA A 1 105 ? -35.216 -7.171 35.223 1.00 86.31 105 ALA A C 1
ATOM 807 O O . ALA A 1 105 ? -35.046 -7.466 34.033 1.00 86.31 105 ALA A O 1
ATOM 808 N N . ALA A 1 106 ? -34.659 -6.094 35.794 1.00 88.00 106 ALA A N 1
ATOM 809 C CA . ALA A 1 106 ? -33.816 -5.150 35.075 1.00 88.00 106 ALA A CA 1
ATOM 810 C C . ALA A 1 106 ? -32.476 -5.801 34.713 1.00 88.00 106 ALA A C 1
ATOM 812 O O . ALA A 1 106 ? -31.758 -6.296 35.575 1.00 88.00 106 ALA A O 1
ATOM 813 N N . ASP A 1 107 ? -32.145 -5.776 33.426 1.00 87.69 107 ASP A N 1
ATOM 814 C CA . ASP A 1 107 ? -30.894 -6.303 32.893 1.00 87.69 107 ASP A CA 1
ATOM 815 C C . ASP A 1 107 ? -30.407 -5.360 31.795 1.00 87.69 107 ASP A C 1
ATOM 817 O O . ASP A 1 107 ? -31.158 -5.016 30.880 1.00 87.69 107 ASP A O 1
ATOM 821 N N . ALA A 1 108 ? -29.148 -4.944 31.901 1.00 86.00 108 ALA A N 1
ATOM 822 C CA . ALA A 1 108 ? -28.500 -4.028 30.975 1.00 86.00 108 ALA A CA 1
ATOM 823 C C . ALA A 1 108 ? -28.307 -4.634 29.567 1.00 86.00 108 ALA A C 1
ATOM 825 O O . ALA A 1 108 ? -27.986 -3.914 28.626 1.00 86.00 108 ALA A O 1
ATOM 826 N N . ARG A 1 109 ? -28.460 -5.956 29.422 1.00 86.12 109 ARG A N 1
ATOM 827 C CA . ARG A 1 109 ? -28.289 -6.692 28.159 1.00 86.12 109 ARG A 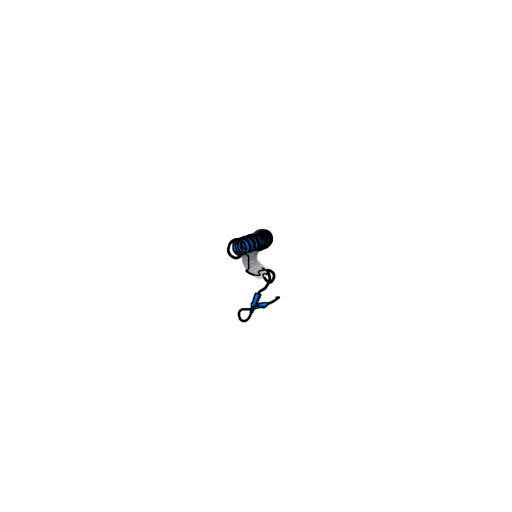CA 1
ATOM 828 C C . ARG A 1 109 ? -29.597 -6.931 27.412 1.00 86.12 109 ARG A C 1
ATOM 830 O O . ARG A 1 109 ? -29.559 -7.313 26.249 1.00 86.12 109 ARG A O 1
ATOM 837 N N . LYS A 1 110 ? -30.743 -6.722 28.062 1.00 87.00 110 LYS A N 1
ATOM 838 C CA . LYS A 1 110 ? -32.050 -6.937 27.438 1.00 87.00 110 LYS A CA 1
ATOM 839 C C . LYS A 1 110 ? -32.380 -5.819 26.461 1.00 87.00 110 LYS A C 1
ATOM 841 O O . LYS A 1 110 ? -32.110 -4.645 26.716 1.00 87.00 110 LYS A O 1
ATOM 846 N N . ILE A 1 111 ? -33.035 -6.188 25.369 1.00 83.25 111 ILE A N 1
ATOM 847 C CA . ILE A 1 111 ? -33.529 -5.247 24.366 1.00 83.25 111 ILE A CA 1
ATOM 848 C C . ILE A 1 111 ? -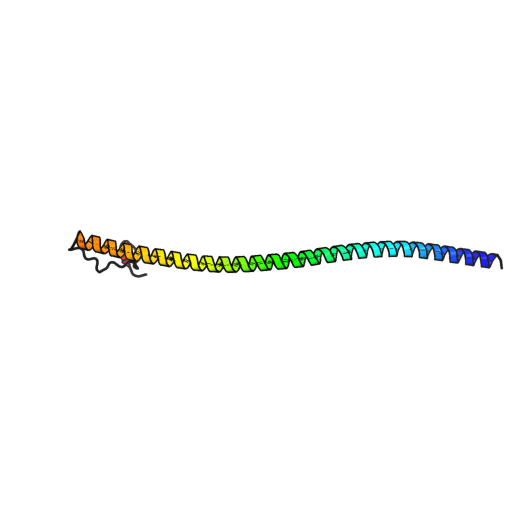34.994 -4.900 24.641 1.00 83.25 111 ILE A C 1
ATOM 850 O O . ILE A 1 111 ? -35.715 -5.639 25.313 1.00 83.25 111 ILE A O 1
ATOM 854 N N . ILE A 1 112 ? -35.455 -3.763 24.116 1.00 82.81 112 ILE A N 1
ATOM 855 C CA . ILE A 1 112 ? -36.863 -3.365 24.209 1.00 82.81 112 ILE A CA 1
ATOM 856 C C . ILE A 1 112 ? -37.570 -3.741 22.905 1.00 82.81 112 ILE A C 1
ATOM 858 O O . ILE A 1 112 ? -37.297 -3.151 21.862 1.00 82.81 112 ILE A O 1
ATOM 862 N N . HIS A 1 113 ? -38.519 -4.674 22.984 1.00 83.69 113 HIS A N 1
ATOM 863 C CA . HIS A 1 113 ? -39.431 -5.032 21.897 1.00 83.69 113 HIS A CA 1
ATOM 864 C C . HIS A 1 113 ? -40.873 -4.770 22.351 1.00 83.69 113 HIS A C 1
ATOM 866 O O . HIS A 1 113 ? -41.293 -5.256 23.400 1.00 83.69 113 HIS A O 1
ATOM 872 N N . ASP A 1 114 ? -41.633 -3.964 21.603 1.00 86.00 114 ASP A N 1
ATOM 873 C CA . ASP A 1 114 ? -43.013 -3.558 21.940 1.00 86.00 114 ASP A CA 1
ATOM 874 C C . ASP A 1 114 ? -43.199 -3.054 23.388 1.00 86.00 114 ASP A C 1
ATOM 876 O O . ASP A 1 114 ? -44.179 -3.365 24.070 1.00 86.00 114 ASP A O 1
ATOM 880 N N . GLY A 1 115 ? -42.228 -2.287 23.893 1.00 83.31 115 GLY A N 1
ATOM 881 C CA . GLY A 1 115 ? -42.260 -1.734 25.252 1.00 83.31 115 GLY A CA 1
ATOM 882 C C . GLY A 1 115 ? -42.001 -2.756 26.366 1.00 83.31 115 GLY A C 1
ATOM 883 O O . GLY A 1 115 ? -42.181 -2.428 27.538 1.00 83.31 115 GLY A O 1
ATOM 884 N N . ARG A 1 116 ? -41.573 -3.979 26.030 1.00 80.50 116 ARG A N 1
ATOM 885 C CA . ARG A 1 116 ? -41.168 -5.016 26.987 1.00 80.50 116 ARG A CA 1
ATOM 886 C C . ARG A 1 116 ? -39.679 -5.313 26.863 1.00 80.50 116 ARG A C 1
ATOM 888 O O . ARG A 1 116 ? -39.143 -5.325 25.759 1.00 80.50 116 ARG A O 1
ATOM 895 N N . LEU A 1 117 ? -39.037 -5.583 27.999 1.00 82.31 117 LEU A N 1
ATOM 896 C CA . LEU A 1 117 ? -37.675 -6.111 28.033 1.00 82.31 117 LEU A CA 1
ATOM 897 C C . LEU A 1 117 ? -37.701 -7.587 27.631 1.00 82.31 117 LEU A C 1
ATOM 899 O O . LEU A 1 117 ? -38.396 -8.384 28.266 1.00 82.31 117 LEU A O 1
ATOM 903 N N . VAL A 1 118 ? -36.951 -7.933 26.593 1.00 85.25 118 VAL A N 1
ATOM 904 C CA . VAL A 1 118 ? -36.772 -9.305 26.108 1.00 85.25 118 VAL A CA 1
ATOM 905 C C . VAL A 1 118 ? -35.282 -9.631 26.024 1.00 85.25 118 VAL A C 1
ATOM 907 O O . VAL A 1 118 ? -34.451 -8.727 25.925 1.00 85.25 118 VAL A O 1
ATOM 910 N N . GLU A 1 119 ? -34.955 -10.919 26.120 1.00 85.94 119 GLU A N 1
ATOM 911 C CA . GLU A 1 119 ? -33.609 -11.408 25.800 1.00 85.94 119 GLU A CA 1
ATOM 912 C C . GLU A 1 119 ? -33.312 -11.151 24.313 1.00 85.94 119 GLU A C 1
ATOM 914 O O . GLU A 1 119 ? -34.243 -11.077 23.505 1.00 85.94 119 GLU A O 1
ATOM 919 N N . GLU A 1 120 ? -32.031 -10.991 23.982 1.00 65.88 120 GLU A N 1
ATOM 920 C CA . GLU A 1 120 ? -31.557 -10.883 22.594 1.00 65.88 120 GLU A CA 1
ATOM 921 C C . GLU A 1 120 ? -31.769 -12.186 21.801 1.00 65.88 120 GLU A C 1
ATOM 923 O O . GLU A 1 120 ? -31.575 -13.285 22.378 1.00 65.88 120 GLU A O 1
#

pLDDT: mean 94.08, std 6.44, range [63.75, 98.62]

Organism: Vigna unguiculata (NCBI:txid3917)

Secondary structure (DSSP, 8-state):
-HHHHHHHHHHHHHHHHHHHHHHHHHHHHHHHHHHHHHHHHHHHHHHHHHHHHHHHHHHHHHHHHHHHHHHHHHHHHHHHHHHHHHHHHHHHHHHHH-TT---TT--TT-EEETTEEE--